Protein AF-A0A4U6CLS6-F1 (afdb_monomer)

Structure (mmCIF, N/CA/C/O backbone):
data_AF-A0A4U6CLS6-F1
#
_entry.id   AF-A0A4U6CLS6-F1
#
loop_
_atom_site.group_PDB
_atom_site.id
_atom_site.type_symbol
_atom_site.label_atom_id
_atom_site.label_alt_id
_atom_site.label_comp_id
_atom_site.label_asym_id
_atom_site.label_entity_id
_atom_site.label_seq_id
_atom_site.pdbx_PDB_ins_code
_atom_site.Cartn_x
_atom_site.Cartn_y
_atom_site.Cartn_z
_atom_site.occupancy
_atom_site.B_iso_or_equiv
_atom_site.auth_seq_id
_atom_site.auth_comp_id
_atom_site.auth_asym_id
_atom_site.auth_atom_id
_atom_site.pdbx_PDB_model_num
ATOM 1 N N . MET A 1 1 ? -23.748 -9.268 -3.511 1.00 45.25 1 MET A N 1
ATOM 2 C CA . MET A 1 1 ? -22.471 -8.652 -3.090 1.00 45.25 1 MET A CA 1
ATOM 3 C C . MET A 1 1 ? -21.826 -9.645 -2.143 1.00 45.25 1 MET A C 1
ATOM 5 O O . MET A 1 1 ? -22.485 -10.010 -1.181 1.00 45.25 1 MET A O 1
ATOM 9 N N . ASN A 1 2 ? -20.643 -10.174 -2.462 1.00 52.16 2 ASN A N 1
ATOM 10 C CA . ASN A 1 2 ? -19.951 -11.094 -1.554 1.00 52.16 2 ASN A CA 1
ATOM 11 C C . ASN A 1 2 ? -19.460 -10.299 -0.339 1.00 52.16 2 ASN A C 1
ATOM 13 O O . ASN A 1 2 ? -18.932 -9.200 -0.517 1.00 52.16 2 ASN A O 1
ATOM 17 N N . GLU A 1 3 ? -19.645 -10.827 0.870 1.00 66.62 3 GLU A N 1
ATOM 18 C CA . GLU A 1 3 ? -19.064 -10.233 2.075 1.00 66.62 3 GLU A CA 1
ATOM 19 C C . GLU A 1 3 ? -17.538 -10.296 1.972 1.00 66.62 3 GLU A C 1
ATOM 21 O O . GLU A 1 3 ? -16.941 -11.373 1.952 1.00 66.62 3 GLU A O 1
ATOM 26 N N . VAL A 1 4 ? -16.899 -9.132 1.861 1.00 72.81 4 VAL A N 1
ATOM 27 C CA . VAL A 1 4 ? -15.443 -9.029 1.944 1.00 72.81 4 VAL A CA 1
ATOM 28 C C . VAL A 1 4 ? -15.081 -9.031 3.425 1.00 72.81 4 VAL A C 1
ATOM 30 O O . VAL A 1 4 ? -15.408 -8.089 4.145 1.00 72.81 4 VAL A O 1
ATOM 33 N N . LYS A 1 5 ? -14.445 -10.109 3.888 1.00 84.00 5 LYS A N 1
ATOM 34 C CA . LYS A 1 5 ? -13.982 -10.244 5.271 1.00 84.00 5 LYS A CA 1
ATOM 35 C C . LYS A 1 5 ? -12.557 -9.707 5.388 1.00 84.00 5 LYS A C 1
ATOM 37 O O . LYS A 1 5 ? -11.643 -10.275 4.797 1.00 84.00 5 LYS A O 1
ATOM 42 N N . TYR A 1 6 ? -12.384 -8.639 6.158 1.00 93.12 6 TYR A N 1
ATOM 43 C CA . TYR A 1 6 ? -11.077 -8.051 6.456 1.00 93.12 6 TYR A CA 1
ATOM 44 C C . TYR A 1 6 ? -10.523 -8.560 7.796 1.00 93.12 6 TYR A C 1
ATOM 46 O O . TYR A 1 6 ? -11.297 -9.064 8.613 1.00 93.12 6 TYR A O 1
ATOM 54 N N . PRO A 1 7 ? -9.204 -8.442 8.033 1.00 94.19 7 PRO A N 1
ATOM 55 C CA . PRO A 1 7 ? -8.620 -8.634 9.359 1.00 94.19 7 PRO A CA 1
ATOM 56 C C . PRO A 1 7 ? -9.230 -7.673 10.391 1.00 94.19 7 PRO A C 1
ATOM 58 O O . PRO A 1 7 ? -9.636 -6.564 10.051 1.00 94.19 7 PRO A O 1
ATOM 61 N N . ASP A 1 8 ? -9.282 -8.087 11.658 1.00 93.94 8 ASP A N 1
ATOM 62 C CA . ASP A 1 8 ? -9.952 -7.302 12.706 1.00 93.94 8 ASP A CA 1
ATOM 63 C C . ASP A 1 8 ? -9.129 -6.080 13.155 1.00 93.94 8 ASP A C 1
ATOM 65 O O . ASP A 1 8 ? -9.693 -5.055 13.537 1.00 93.94 8 ASP A O 1
ATOM 69 N N . THR A 1 9 ? -7.795 -6.165 13.090 1.00 97.00 9 THR A N 1
ATOM 70 C CA . THR A 1 9 ? -6.880 -5.112 13.559 1.00 97.00 9 THR A CA 1
ATOM 71 C C . THR A 1 9 ? -5.867 -4.702 12.494 1.00 97.00 9 THR A C 1
ATOM 73 O O . THR A 1 9 ? -5.555 -5.461 11.569 1.00 97.00 9 THR A O 1
ATOM 76 N N . LEU A 1 10 ? -5.317 -3.494 12.649 1.00 97.00 10 LEU A N 1
ATOM 77 C CA . LEU A 1 10 ? -4.277 -2.954 11.774 1.00 97.00 10 LEU A CA 1
ATOM 78 C C . LEU A 1 10 ? -3.018 -3.832 11.759 1.00 97.00 10 LEU A C 1
ATOM 80 O O . LEU A 1 10 ? -2.423 -4.019 10.701 1.00 97.00 10 LEU A O 1
ATOM 84 N N . GLU A 1 11 ? -2.615 -4.395 12.896 1.00 97.12 11 GLU A N 1
ATOM 85 C CA . GLU A 1 11 ? -1.421 -5.239 13.007 1.00 97.12 11 GLU A CA 1
ATOM 86 C C . GLU A 1 11 ? -1.581 -6.538 12.215 1.00 97.12 11 GLU A C 1
ATOM 88 O O . GLU A 1 11 ? -0.669 -6.931 11.485 1.00 97.12 11 GLU A O 1
ATOM 93 N N . LEU A 1 12 ? -2.752 -7.179 12.309 1.00 97.25 12 LEU A N 1
ATOM 94 C CA . LEU A 1 12 ? -3.055 -8.391 11.546 1.00 97.25 12 LEU A CA 1
ATOM 95 C C . LEU A 1 12 ? -3.122 -8.101 10.044 1.00 97.25 12 LEU A C 1
ATOM 97 O O . LEU A 1 12 ? -2.580 -8.871 9.250 1.00 97.25 12 LEU A O 1
ATOM 101 N N . ALA A 1 13 ? -3.726 -6.976 9.654 1.00 97.31 13 ALA A N 1
ATOM 102 C CA . ALA A 1 13 ? -3.767 -6.550 8.260 1.00 97.31 13 ALA A CA 1
ATOM 103 C C . ALA A 1 13 ? -2.365 -6.258 7.706 1.00 97.31 13 ALA A C 1
ATOM 105 O O . ALA A 1 13 ? -2.016 -6.728 6.624 1.00 97.31 13 ALA A O 1
ATOM 106 N N . MET A 1 14 ? -1.528 -5.549 8.466 1.00 96.62 14 MET A N 1
ATOM 107 C CA . MET A 1 14 ? -0.139 -5.266 8.094 1.00 96.62 14 MET A CA 1
ATOM 108 C C . MET A 1 14 ? 0.698 -6.543 7.972 1.00 96.62 14 MET A C 1
ATOM 110 O O . MET A 1 14 ? 1.464 -6.676 7.017 1.00 96.62 14 MET A O 1
ATOM 114 N N . LEU A 1 15 ? 0.538 -7.498 8.893 1.00 97.25 15 LEU A N 1
ATOM 115 C CA . LEU A 1 15 ? 1.224 -8.791 8.830 1.00 97.25 15 LEU A CA 1
ATOM 116 C C . LEU A 1 15 ? 0.817 -9.586 7.581 1.00 97.25 15 LEU A C 1
ATOM 118 O O . LEU A 1 15 ? 1.678 -10.143 6.894 1.00 97.25 15 LEU A O 1
ATOM 122 N N . ALA A 1 16 ? -0.481 -9.617 7.264 1.00 96.56 16 ALA A N 1
ATOM 123 C CA . ALA A 1 16 ? -0.997 -10.308 6.086 1.00 96.56 16 ALA A CA 1
ATOM 124 C C . ALA A 1 16 ? -0.479 -9.675 4.784 1.00 96.56 16 ALA A C 1
ATOM 126 O O . ALA A 1 16 ? -0.002 -10.382 3.897 1.00 96.56 16 ALA A O 1
ATOM 127 N N . VAL A 1 17 ? -0.475 -8.340 4.708 1.00 96.44 17 VAL A N 1
ATOM 128 C CA . VAL A 1 17 ? 0.119 -7.589 3.593 1.00 96.44 17 VAL A CA 1
ATOM 129 C C . VAL A 1 17 ? 1.598 -7.923 3.426 1.00 96.44 17 VAL A C 1
ATOM 131 O O . VAL A 1 17 ? 2.016 -8.244 2.319 1.00 96.44 17 VAL A O 1
ATOM 134 N N . GLN A 1 18 ? 2.391 -7.885 4.500 1.00 94.75 18 GLN A N 1
ATOM 135 C CA . GLN A 1 18 ? 3.828 -8.177 4.424 1.00 94.75 18 GLN A CA 1
ATOM 136 C C . GLN A 1 18 ? 4.122 -9.620 4.002 1.00 94.75 18 GLN A C 1
ATOM 138 O O . GLN A 1 18 ? 5.116 -9.860 3.325 1.00 94.75 18 GLN A O 1
ATOM 143 N N . SER A 1 19 ? 3.252 -10.564 4.364 1.00 96.00 19 SER A N 1
ATOM 144 C CA . SER A 1 19 ? 3.391 -11.972 3.975 1.00 96.00 19 SER A CA 1
ATOM 145 C C . SER A 1 19 ? 3.113 -12.207 2.485 1.00 96.00 19 SER A C 1
ATOM 147 O O . SER A 1 19 ? 3.635 -13.157 1.907 1.00 96.00 19 SER A O 1
ATOM 149 N N . GLU A 1 20 ? 2.291 -11.357 1.862 1.00 95.56 20 GLU A N 1
ATOM 150 C CA . GLU A 1 20 ? 1.952 -11.427 0.434 1.00 95.56 20 GLU A CA 1
ATOM 151 C C . GLU A 1 20 ? 2.805 -10.500 -0.440 1.00 95.56 20 GLU A C 1
ATOM 153 O O . GLU A 1 20 ? 2.871 -10.689 -1.656 1.00 95.56 20 GLU A O 1
ATOM 158 N N . LEU A 1 21 ? 3.444 -9.486 0.151 1.00 93.00 21 LEU A N 1
ATOM 159 C CA . LEU A 1 21 ? 4.231 -8.514 -0.591 1.00 93.00 21 LEU A CA 1
ATOM 160 C C . LEU A 1 21 ? 5.454 -9.179 -1.222 1.00 93.00 21 LEU A C 1
ATOM 162 O O . LEU A 1 21 ? 6.299 -9.766 -0.548 1.00 93.00 21 LEU A O 1
ATOM 166 N N . THR A 1 22 ? 5.591 -9.010 -2.530 1.00 90.12 22 THR A N 1
ATOM 167 C CA . THR A 1 22 ? 6.774 -9.440 -3.271 1.00 90.12 22 THR A CA 1
ATOM 168 C C . THR A 1 22 ? 7.557 -8.239 -3.767 1.00 90.12 22 THR A C 1
ATOM 170 O 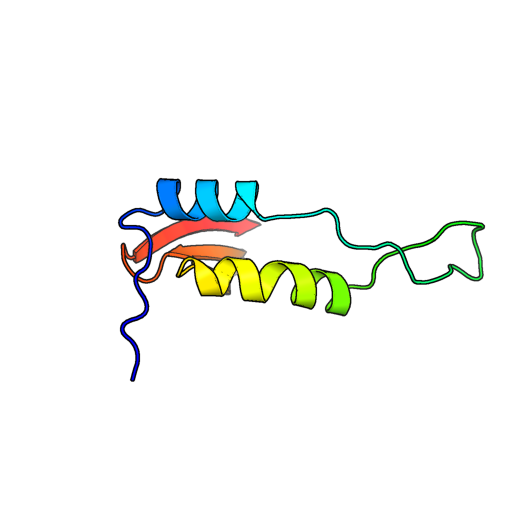O . THR A 1 22 ? 6.995 -7.174 -4.027 1.00 90.12 22 THR A O 1
ATOM 173 N N . ASN A 1 23 ? 8.861 -8.424 -3.969 1.00 87.94 23 ASN A N 1
ATOM 174 C CA . ASN A 1 23 ? 9.678 -7.403 -4.612 1.00 87.94 23 ASN A CA 1
ATOM 175 C C . ASN A 1 23 ? 9.109 -7.064 -6.003 1.00 87.94 23 ASN A C 1
ATOM 177 O O . ASN A 1 23 ? 8.810 -7.985 -6.768 1.00 87.94 23 ASN A O 1
ATOM 181 N N . PRO A 1 24 ? 8.982 -5.772 -6.355 1.00 87.44 24 PRO A N 1
ATOM 182 C CA . PRO A 1 24 ? 8.532 -5.379 -7.681 1.00 87.44 24 PRO A CA 1
ATOM 183 C C . PRO A 1 24 ? 9.530 -5.855 -8.741 1.00 87.44 24 PRO A C 1
ATOM 185 O O . PRO A 1 24 ? 10.752 -5.803 -8.549 1.00 87.44 24 PRO A O 1
ATOM 188 N N . ILE A 1 25 ? 9.004 -6.327 -9.869 1.00 88.44 25 ILE A N 1
ATOM 189 C CA . ILE A 1 25 ? 9.816 -6.841 -10.969 1.00 88.44 25 ILE A CA 1
ATOM 190 C C . ILE A 1 25 ? 10.540 -5.663 -11.632 1.00 88.44 25 ILE A C 1
ATOM 192 O O . ILE A 1 25 ? 9.945 -4.631 -11.940 1.00 88.44 25 ILE A O 1
ATOM 196 N N . LYS A 1 26 ? 11.854 -5.815 -11.826 1.00 88.56 26 LYS A N 1
ATOM 197 C CA . LYS A 1 26 ? 12.692 -4.859 -12.560 1.00 88.56 26 LYS A CA 1
ATOM 198 C C . LYS A 1 26 ? 12.737 -5.278 -14.024 1.00 88.56 26 LYS A C 1
ATOM 200 O O . LYS A 1 26 ? 13.658 -5.981 -14.440 1.00 88.56 26 LYS A O 1
ATOM 205 N N . ASP A 1 27 ? 11.711 -4.914 -14.772 1.00 88.00 27 ASP A N 1
ATOM 206 C CA . ASP A 1 27 ? 11.522 -5.312 -16.168 1.00 88.00 27 ASP A CA 1
ATOM 207 C C . ASP A 1 27 ? 11.929 -4.228 -17.173 1.00 88.00 27 ASP A C 1
ATOM 209 O O . ASP A 1 27 ? 12.124 -4.539 -18.346 1.00 88.00 27 ASP A O 1
ATOM 213 N N . THR A 1 28 ? 12.125 -2.990 -16.718 1.00 90.44 28 THR A N 1
ATOM 214 C CA . THR A 1 28 ? 12.408 -1.850 -17.588 1.00 90.44 28 THR A CA 1
ATOM 215 C C . THR A 1 28 ? 13.912 -1.634 -17.728 1.00 90.44 28 THR A C 1
ATOM 217 O O . THR A 1 28 ? 14.625 -1.499 -16.730 1.00 90.44 28 THR A O 1
ATOM 220 N N . ASP A 1 29 ? 14.405 -1.596 -18.966 1.00 92.62 29 ASP A N 1
ATOM 221 C CA . ASP A 1 29 ? 15.822 -1.379 -19.261 1.00 92.62 29 ASP A CA 1
ATOM 222 C C . ASP A 1 29 ? 16.208 0.096 -19.119 1.00 92.62 29 ASP A C 1
ATOM 224 O O . ASP A 1 29 ? 15.519 0.997 -19.601 1.00 92.62 29 ASP A O 1
ATOM 228 N N . ASN A 1 30 ? 17.345 0.353 -18.475 1.00 90.25 30 ASN A N 1
ATOM 229 C CA . ASN A 1 30 ? 17.924 1.687 -18.413 1.00 90.25 30 ASN A CA 1
ATOM 230 C C . ASN A 1 30 ? 18.843 1.916 -19.634 1.00 90.25 30 ASN A C 1
ATOM 232 O O . ASN A 1 30 ? 19.827 1.198 -19.796 1.00 90.25 30 ASN A O 1
ATOM 236 N N . PRO A 1 31 ? 18.588 2.915 -20.499 1.00 89.38 31 PRO A N 1
ATOM 237 C CA . PRO A 1 31 ? 19.409 3.139 -21.693 1.00 89.38 31 PRO A CA 1
ATOM 238 C C . PRO A 1 31 ? 20.801 3.723 -21.389 1.00 89.38 31 PRO A C 1
ATOM 240 O O . PRO A 1 31 ? 21.682 3.679 -22.245 1.00 89.38 31 PRO A O 1
ATOM 243 N N . PHE A 1 32 ? 21.019 4.260 -20.185 1.00 92.38 32 PHE A N 1
ATOM 244 C CA . PHE A 1 32 ? 22.275 4.904 -19.781 1.00 92.38 32 PHE A CA 1
ATOM 245 C C . PHE A 1 32 ? 23.146 4.017 -18.882 1.00 92.38 32 PHE A C 1
ATOM 247 O O . PHE A 1 32 ? 24.361 4.197 -18.818 1.00 92.38 32 PHE A O 1
ATOM 254 N N . PHE A 1 33 ? 22.542 3.044 -18.200 1.00 83.75 33 PHE A N 1
ATOM 255 C CA . PHE A 1 33 ? 23.216 2.137 -17.274 1.00 83.75 33 PHE A CA 1
ATOM 256 C C . PHE A 1 33 ? 22.816 0.696 -17.581 1.00 83.75 33 PHE A C 1
ATOM 258 O O . PHE A 1 33 ? 21.659 0.428 -17.859 1.00 83.75 33 PHE A O 1
ATOM 265 N N . LYS A 1 34 ? 23.743 -0.264 -17.484 1.00 83.94 34 LYS A N 1
ATOM 266 C CA . LYS A 1 34 ? 23.471 -1.696 -17.743 1.00 83.94 34 LYS A CA 1
ATOM 267 C C . LYS A 1 34 ? 22.678 -2.361 -16.604 1.00 83.94 34 LYS A C 1
ATOM 269 O O . LYS A 1 34 ? 23.116 -3.356 -16.032 1.00 83.94 34 LYS A O 1
ATOM 274 N N . SER A 1 35 ? 21.547 -1.781 -16.223 1.00 90.88 35 SER A N 1
ATOM 275 C CA . SER A 1 35 ? 20.693 -2.235 -15.132 1.00 90.88 35 SER A CA 1
ATOM 276 C C . SER A 1 35 ? 19.219 -2.131 -15.507 1.00 90.88 35 SER A C 1
ATOM 278 O O . SER A 1 35 ? 18.825 -1.345 -16.367 1.00 90.88 35 SER A O 1
ATOM 280 N N . LYS A 1 36 ? 18.400 -2.939 -14.830 1.00 91.31 36 LYS A N 1
ATOM 281 C CA . LYS A 1 36 ? 16.944 -2.868 -14.927 1.00 91.31 36 LYS A CA 1
ATOM 282 C C . LYS A 1 36 ? 16.354 -2.133 -13.732 1.00 91.31 36 LYS A C 1
ATOM 284 O O . LYS A 1 36 ? 16.881 -2.233 -12.619 1.00 91.31 36 LYS A O 1
ATOM 289 N N . TYR A 1 37 ? 15.246 -1.436 -13.947 1.00 90.69 37 TYR A N 1
ATOM 290 C CA . TYR A 1 37 ? 14.476 -0.756 -12.910 1.00 90.69 37 TYR A CA 1
ATOM 291 C C . TYR A 1 37 ? 12.995 -1.124 -12.998 1.00 90.69 37 TYR A C 1
ATOM 293 O O . TYR A 1 37 ? 12.544 -1.743 -13.958 1.00 90.69 37 TYR A O 1
ATOM 301 N N . THR A 1 38 ? 12.258 -0.788 -11.945 1.00 92.44 38 THR A N 1
ATOM 302 C CA . THR A 1 38 ? 10.799 -0.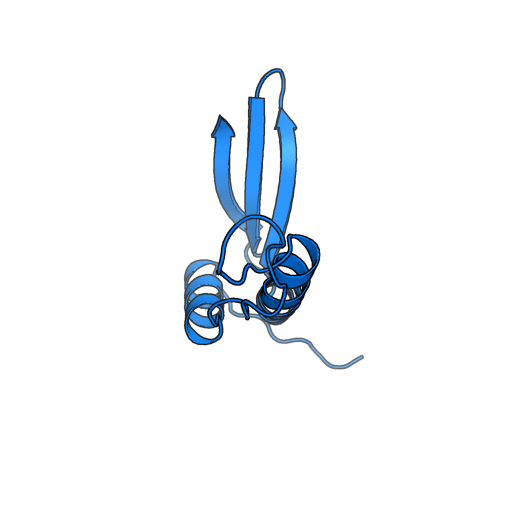880 -11.919 1.00 92.44 38 THR A CA 1
ATOM 303 C C . THR A 1 38 ? 10.236 0.534 -11.965 1.00 92.44 38 THR A C 1
ATOM 305 O O . THR A 1 38 ? 10.841 1.463 -11.416 1.00 92.44 38 THR A O 1
ATOM 308 N N . THR A 1 39 ? 9.111 0.726 -12.641 1.00 92.12 39 THR A N 1
ATOM 309 C CA . THR A 1 39 ? 8.496 2.049 -12.763 1.00 92.12 39 THR A CA 1
ATOM 310 C C . THR A 1 39 ? 7.586 2.341 -11.565 1.00 92.12 39 THR A C 1
ATOM 312 O O . THR A 1 39 ? 7.121 1.432 -10.878 1.00 92.12 39 THR A O 1
ATOM 315 N N . LEU A 1 40 ? 7.303 3.621 -11.299 1.00 91.31 40 LEU A N 1
ATOM 316 C CA . LEU A 1 40 ? 6.351 4.001 -10.245 1.00 91.31 40 LEU A CA 1
ATOM 317 C C . LEU A 1 40 ? 4.944 3.399 -10.457 1.00 91.31 40 LEU A C 1
ATOM 319 O O . LEU A 1 40 ? 4.370 2.920 -9.477 1.00 91.31 40 LEU A O 1
ATOM 323 N N . PRO A 1 41 ? 4.382 3.371 -11.686 1.00 91.00 41 PRO A N 1
ATOM 324 C CA . PRO A 1 41 ? 3.134 2.658 -11.951 1.00 91.00 41 PRO A CA 1
ATOM 325 C C . PRO A 1 41 ? 3.190 1.176 -11.574 1.00 91.00 41 PRO A C 1
ATOM 327 O O . PRO A 1 41 ? 2.272 0.699 -10.914 1.00 91.00 41 PRO A O 1
ATOM 330 N N . GLU A 1 42 ? 4.277 0.474 -11.907 1.00 91.00 42 GLU A N 1
ATOM 331 C CA . GLU A 1 42 ? 4.423 -0.950 -11.578 1.00 91.00 42 GLU A CA 1
ATOM 332 C C . GLU A 1 42 ? 4.494 -1.198 -10.069 1.00 91.00 42 GLU A C 1
ATOM 334 O O . GLU A 1 42 ? 3.840 -2.107 -9.556 1.00 91.00 42 GLU A O 1
ATOM 339 N N . ILE A 1 43 ? 5.191 -0.337 -9.321 1.00 91.88 43 ILE A N 1
ATOM 340 C CA . ILE A 1 43 ? 5.175 -0.381 -7.850 1.00 91.88 43 ILE A CA 1
ATOM 341 C C . ILE A 1 43 ? 3.746 -0.201 -7.321 1.00 91.88 43 ILE A C 1
ATOM 343 O O . ILE A 1 43 ? 3.308 -0.911 -6.416 1.00 91.88 43 ILE A O 1
ATOM 347 N N . ARG A 1 44 ? 2.985 0.745 -7.879 1.00 91.44 44 ARG A N 1
ATOM 348 C CA . ARG A 1 44 ? 1.604 0.977 -7.445 1.00 91.44 44 ARG A CA 1
ATOM 349 C C . ARG A 1 44 ? 0.706 -0.220 -7.760 1.00 91.44 44 ARG A C 1
ATOM 351 O O . ARG A 1 44 ? -0.121 -0.580 -6.919 1.00 91.44 44 ARG A O 1
ATOM 358 N N . ASN A 1 45 ? 0.875 -0.825 -8.933 1.00 90.75 45 ASN A N 1
ATOM 359 C CA . ASN A 1 45 ? 0.105 -1.981 -9.385 1.00 90.75 45 ASN A CA 1
ATOM 360 C C . ASN A 1 45 ? 0.395 -3.234 -8.552 1.00 90.75 45 ASN A C 1
ATOM 362 O O . ASN A 1 45 ? -0.519 -4.022 -8.327 1.00 90.75 45 ASN A O 1
ATOM 366 N N . SER A 1 46 ? 1.623 -3.403 -8.055 1.00 91.81 46 SER A N 1
ATOM 367 C CA . SER A 1 46 ? 1.967 -4.538 -7.193 1.00 91.81 46 SER A CA 1
ATOM 368 C C . SER A 1 46 ? 1.456 -4.371 -5.759 1.00 91.81 46 SER A C 1
ATOM 370 O O . SER A 1 46 ? 1.003 -5.339 -5.155 1.00 91.81 46 SER A O 1
ATOM 372 N N . VAL A 1 47 ? 1.467 -3.149 -5.214 1.00 94.38 47 VAL A N 1
ATOM 373 C CA . VAL A 1 47 ? 1.146 -2.911 -3.795 1.00 94.38 47 VAL A CA 1
ATOM 374 C C . VAL A 1 47 ? -0.343 -2.631 -3.553 1.00 94.38 47 VAL A C 1
ATOM 376 O O . VAL A 1 47 ? -0.921 -3.148 -2.595 1.00 94.38 47 VAL A O 1
ATOM 379 N N . THR A 1 48 ? -0.998 -1.834 -4.407 1.00 94.06 48 THR A N 1
ATOM 380 C CA . THR A 1 48 ? -2.383 -1.365 -4.167 1.00 94.06 48 THR A CA 1
ATOM 381 C C . THR A 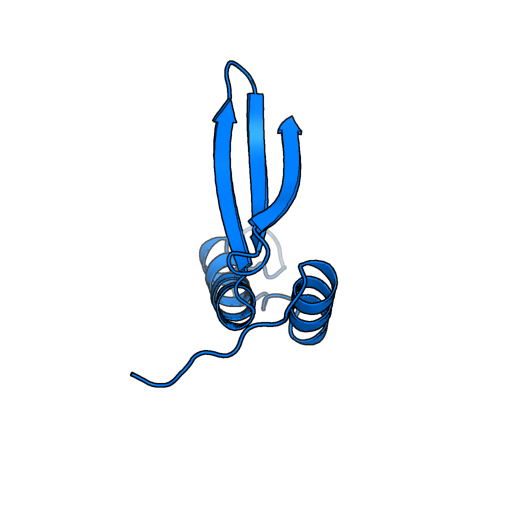1 48 ? -3.402 -2.507 -4.023 1.00 94.06 48 THR A C 1
ATOM 383 O O . THR A 1 48 ? -4.216 -2.442 -3.099 1.00 94.06 48 THR A O 1
ATOM 386 N N . PRO A 1 49 ? -3.383 -3.566 -4.860 1.00 94.75 49 PRO A N 1
ATOM 387 C CA . PRO A 1 49 ? -4.335 -4.670 -4.733 1.00 94.75 49 PRO A CA 1
ATOM 388 C C . PRO A 1 49 ? -4.165 -5.455 -3.428 1.00 94.75 49 PRO A C 1
ATOM 390 O O . PRO A 1 49 ? -5.158 -5.862 -2.830 1.00 94.75 49 PRO A O 1
ATOM 393 N N . ILE A 1 50 ? -2.921 -5.634 -2.969 1.00 96.19 50 ILE A N 1
ATOM 394 C CA . ILE A 1 50 ? -2.603 -6.362 -1.732 1.00 96.19 50 ILE A CA 1
ATOM 395 C C . ILE A 1 50 ? -3.107 -5.578 -0.518 1.00 96.19 50 ILE A C 1
ATOM 397 O O . ILE A 1 50 ? -3.747 -6.151 0.361 1.00 96.19 50 ILE A O 1
ATOM 401 N N . LEU A 1 51 ? -2.887 -4.259 -0.490 1.00 96.19 51 LEU A N 1
ATOM 402 C CA . LEU A 1 51 ? -3.432 -3.399 0.564 1.00 96.19 51 LEU A CA 1
ATOM 403 C C . LEU A 1 51 ? -4.966 -3.463 0.596 1.00 96.19 51 LEU A C 1
ATOM 405 O O . LEU A 1 51 ? -5.549 -3.741 1.643 1.00 96.19 51 LEU A O 1
ATOM 409 N N . ALA A 1 52 ? -5.615 -3.285 -0.558 1.00 95.81 52 ALA A N 1
ATOM 410 C CA . ALA A 1 52 ? -7.074 -3.277 -0.655 1.00 95.81 52 ALA A CA 1
ATOM 411 C C . ALA A 1 52 ? -7.700 -4.616 -0.233 1.00 95.81 52 ALA A C 1
ATOM 413 O O . ALA A 1 52 ? -8.724 -4.627 0.451 1.00 95.81 52 ALA A O 1
ATOM 414 N N . LYS A 1 53 ? -7.063 -5.742 -0.582 1.00 95.62 53 LYS A N 1
ATOM 415 C CA . LYS A 1 53 ? -7.479 -7.092 -0.169 1.00 95.62 53 LYS A CA 1
ATOM 416 C C . LYS A 1 53 ? -7.590 -7.226 1.353 1.00 95.62 53 LYS A C 1
ATOM 418 O O . LYS A 1 53 ? -8.492 -7.906 1.833 1.00 95.62 53 LYS A O 1
ATOM 423 N N . HIS A 1 54 ? -6.713 -6.553 2.095 1.00 96.69 54 HIS A N 1
ATOM 424 C CA . HIS A 1 54 ? -6.655 -6.587 3.560 1.00 96.69 54 HIS A CA 1
ATOM 425 C C . HIS A 1 54 ? -7.274 -5.350 4.226 1.00 96.69 54 HIS A C 1
ATOM 427 O O . HIS A 1 54 ? -7.033 -5.100 5.402 1.00 96.69 54 HIS A O 1
ATOM 433 N N . GLY A 1 55 ? -8.078 -4.567 3.497 1.00 96.12 55 GLY A N 1
ATOM 434 C CA . GLY A 1 55 ? -8.808 -3.424 4.060 1.00 96.12 55 GLY A CA 1
ATOM 435 C C . GLY A 1 55 ? -7.933 -2.202 4.358 1.00 96.12 55 GLY A C 1
ATOM 436 O O . GLY A 1 55 ? -8.337 -1.326 5.127 1.00 96.12 55 GLY A O 1
ATOM 437 N N . LEU A 1 56 ? -6.741 -2.140 3.762 1.00 97.44 56 LEU A N 1
ATOM 438 C CA . LEU A 1 56 ? -5.775 -1.058 3.922 1.00 97.44 56 LEU A CA 1
ATOM 439 C C . LEU A 1 56 ? -5.766 -0.142 2.695 1.00 97.44 56 LEU A C 1
ATOM 441 O O . LEU A 1 56 ? -5.897 -0.588 1.554 1.00 97.44 56 LEU A O 1
ATOM 445 N N . TYR A 1 57 ? -5.548 1.149 2.922 1.00 96.00 57 TYR A N 1
ATOM 446 C CA . TYR A 1 57 ? -5.292 2.116 1.856 1.00 96.00 57 TYR A CA 1
ATOM 447 C C . TYR A 1 57 ? -4.266 3.163 2.288 1.00 96.00 57 TYR A C 1
ATOM 449 O O . TYR A 1 57 ? -4.085 3.427 3.478 1.00 96.00 57 TYR A O 1
ATOM 457 N N . VAL A 1 58 ? -3.588 3.757 1.303 1.00 95.75 58 VAL A N 1
ATOM 458 C CA . VAL A 1 58 ? -2.650 4.865 1.520 1.00 95.75 58 VAL A CA 1
ATOM 459 C C . VAL A 1 58 ? -3.346 6.178 1.202 1.00 95.75 58 VAL A C 1
ATOM 461 O O . VAL A 1 58 ? -3.996 6.310 0.164 1.00 95.75 58 VAL A O 1
ATOM 464 N N . MET A 1 59 ? -3.187 7.155 2.084 1.00 94.88 59 MET A N 1
ATOM 465 C CA . MET A 1 59 ? -3.698 8.505 1.912 1.00 94.88 59 MET A CA 1
ATOM 466 C C . MET A 1 59 ? -2.578 9.499 2.181 1.00 94.88 59 MET A C 1
ATOM 468 O O . MET A 1 59 ? -1.867 9.378 3.172 1.00 94.88 59 MET A O 1
ATOM 472 N N . GLN A 1 60 ? -2.435 10.487 1.307 1.00 95.00 60 GLN A N 1
ATOM 473 C CA . GLN A 1 60 ? -1.456 11.552 1.461 1.00 95.00 60 GLN A CA 1
ATOM 474 C C . GLN A 1 60 ? -2.196 12.886 1.450 1.00 95.00 60 GLN A C 1
ATOM 476 O O . GLN A 1 60 ? -2.900 13.195 0.487 1.00 95.00 60 GLN A O 1
ATOM 481 N N . ILE A 1 61 ? -2.083 13.637 2.541 1.00 95.00 61 ILE A N 1
ATOM 482 C CA . ILE A 1 61 ? -2.783 14.905 2.755 1.00 95.00 61 ILE A CA 1
ATOM 483 C C . ILE A 1 61 ? -1.791 15.996 3.141 1.00 95.00 61 ILE A C 1
ATOM 485 O O . ILE A 1 61 ? -0.767 15.740 3.769 1.00 95.00 61 ILE A O 1
ATOM 489 N N . ILE A 1 62 ? -2.117 17.229 2.769 1.00 95.31 62 ILE A N 1
ATOM 490 C CA . ILE A 1 62 ? -1.396 18.410 3.238 1.00 95.31 62 ILE A CA 1
ATOM 491 C C . ILE A 1 62 ? -2.091 18.881 4.515 1.00 95.31 62 ILE A C 1
ATOM 493 O O . ILE A 1 62 ? -3.286 19.181 4.488 1.00 95.31 62 ILE A O 1
ATOM 497 N N . ASN A 1 63 ? -1.350 18.941 5.620 1.00 91.19 63 ASN A N 1
ATOM 498 C CA . ASN A 1 63 ? -1.823 19.464 6.896 1.00 91.19 63 ASN A CA 1
ATOM 499 C C . ASN A 1 63 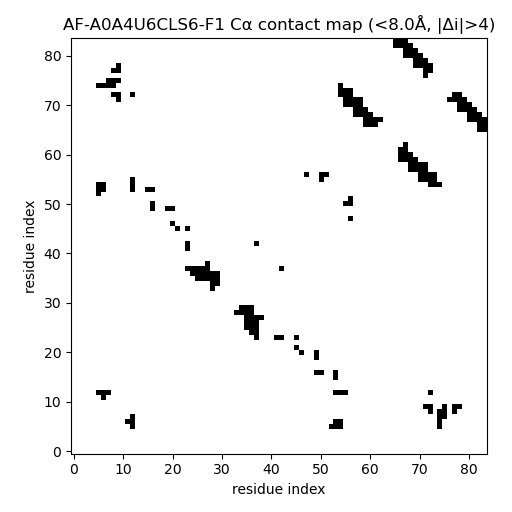? -0.997 20.700 7.275 1.00 91.19 63 ASN A C 1
ATOM 501 O O . ASN A 1 63 ? 0.136 20.598 7.749 1.00 91.19 63 ASN A O 1
ATOM 505 N N . GLY A 1 64 ? -1.545 21.888 7.007 1.00 91.56 64 GLY A N 1
ATOM 506 C CA . GLY A 1 64 ? -0.805 23.142 7.140 1.00 91.56 64 GLY A CA 1
ATOM 507 C C . GLY A 1 64 ? 0.379 23.193 6.171 1.00 91.56 64 GLY A C 1
ATOM 508 O O . GLY A 1 64 ? 0.184 23.194 4.958 1.00 91.56 64 GLY A O 1
ATOM 509 N N . SER A 1 65 ? 1.599 23.242 6.709 1.00 93.19 65 SER A N 1
ATOM 510 C CA . SER A 1 65 ? 2.855 23.203 5.944 1.00 93.19 65 SER A CA 1
ATOM 511 C C . SER A 1 65 ? 3.423 21.797 5.742 1.00 93.19 65 SER A C 1
ATOM 513 O O . SER A 1 65 ? 4.432 21.658 5.056 1.00 93.19 65 SER A O 1
ATOM 515 N N . ASN A 1 66 ? 2.812 20.778 6.349 1.00 92.88 66 ASN A N 1
ATOM 516 C CA . ASN A 1 66 ? 3.381 19.439 6.415 1.00 92.88 66 ASN A CA 1
ATOM 517 C C . ASN A 1 66 ? 2.687 18.503 5.432 1.00 92.88 66 ASN A C 1
ATOM 519 O O . ASN A 1 66 ? 1.483 18.621 5.165 1.00 92.88 66 ASN A O 1
ATOM 523 N N . LEU A 1 67 ? 3.450 17.539 4.927 1.00 95.06 67 LEU A N 1
ATOM 524 C CA . LEU A 1 67 ? 2.919 16.459 4.111 1.00 95.06 67 LEU A CA 1
ATOM 525 C C . LEU A 1 67 ? 2.773 15.209 4.974 1.00 95.06 67 LEU A C 1
ATOM 527 O O . LEU A 1 67 ? 3.765 14.578 5.338 1.00 95.06 67 LEU A O 1
ATOM 531 N N . GLU A 1 68 ? 1.532 14.836 5.273 1.00 95.75 68 GLU A N 1
ATOM 532 C CA . GLU A 1 68 ? 1.224 13.624 6.023 1.00 95.75 68 GLU A CA 1
ATOM 533 C C . GLU A 1 68 ? 0.866 12.493 5.061 1.00 95.75 68 GLU A C 1
ATOM 535 O O . GLU A 1 68 ? -0.071 12.595 4.269 1.00 95.75 68 GLU A O 1
ATOM 540 N N . THR A 1 69 ? 1.594 11.385 5.157 1.00 96.44 69 THR A N 1
ATOM 541 C CA . THR A 1 69 ? 1.280 10.131 4.472 1.00 96.44 69 THR A CA 1
ATOM 542 C C . THR A 1 69 ? 0.854 9.105 5.507 1.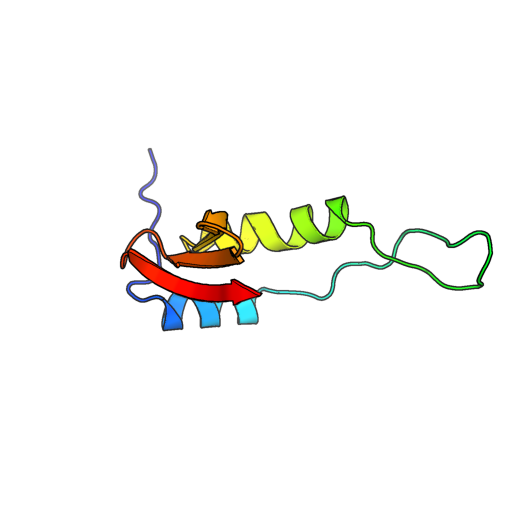00 96.44 69 THR A C 1
ATOM 544 O O . THR A 1 69 ? 1.602 8.801 6.435 1.00 96.44 69 THR A O 1
ATOM 547 N N . ALA A 1 70 ? -0.346 8.559 5.355 1.00 96.25 70 ALA A N 1
ATOM 548 C CA . ALA A 1 70 ? -0.916 7.584 6.264 1.00 96.25 70 ALA A CA 1
ATOM 549 C C . ALA A 1 70 ? -1.261 6.280 5.545 1.00 96.25 70 ALA A C 1
ATOM 551 O O . ALA A 1 70 ? -1.823 6.298 4.449 1.00 96.25 70 ALA A O 1
ATOM 552 N N . ILE A 1 71 ? -0.991 5.154 6.203 1.00 96.81 71 ILE A N 1
ATOM 553 C CA . ILE A 1 71 ? -1.624 3.871 5.891 1.00 96.81 71 ILE A CA 1
ATOM 554 C C . ILE A 1 71 ? -2.764 3.687 6.886 1.00 96.81 71 ILE A C 1
ATOM 556 O O . ILE A 1 71 ? -2.542 3.763 8.096 1.00 96.81 71 ILE A O 1
ATOM 560 N N . ILE A 1 72 ? -3.976 3.475 6.381 1.00 97.50 72 ILE A N 1
ATOM 561 C CA . ILE A 1 72 ? -5.204 3.441 7.178 1.00 97.50 72 ILE A CA 1
ATOM 562 C C . ILE A 1 72 ? -5.879 2.088 6.994 1.00 97.50 72 ILE A C 1
ATOM 564 O O . ILE A 1 72 ? -6.079 1.646 5.861 1.00 97.50 72 ILE A O 1
ATOM 568 N N . HIS A 1 73 ? -6.253 1.452 8.103 1.00 97.69 73 HIS A N 1
ATOM 569 C CA . HIS A 1 73 ? -7.071 0.244 8.113 1.00 97.69 73 HIS A CA 1
ATOM 570 C C . HIS A 1 73 ? -8.543 0.637 8.263 1.00 97.69 73 HIS A C 1
ATOM 572 O O . HIS A 1 73 ? -8.968 1.104 9.320 1.00 97.69 73 HIS A O 1
ATOM 578 N N . ALA A 1 74 ? -9.333 0.492 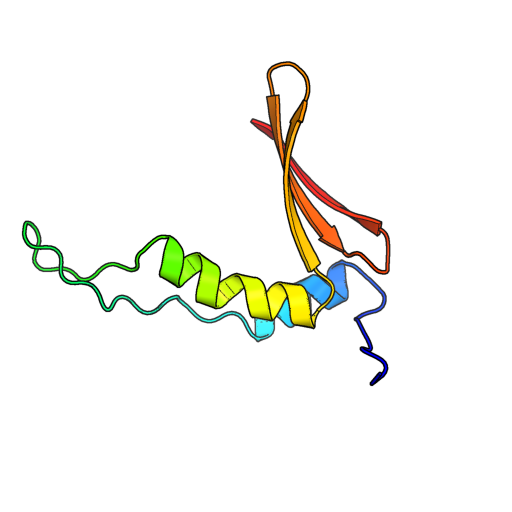7.197 1.00 95.88 74 ALA A N 1
ATOM 579 C CA . ALA A 1 74 ? -10.721 0.960 7.173 1.00 95.88 74 ALA A CA 1
ATOM 580 C C . ALA A 1 74 ? -11.635 0.297 8.232 1.00 95.88 74 ALA A C 1
ATOM 582 O O . ALA A 1 74 ? -12.442 1.019 8.823 1.00 95.88 74 ALA A O 1
ATOM 583 N N . PRO A 1 75 ? -11.520 -1.020 8.518 1.00 95.00 75 PRO A N 1
ATOM 584 C CA . PRO A 1 75 ? -12.341 -1.682 9.534 1.00 95.00 75 PRO A CA 1
ATOM 585 C C . PRO A 1 75 ? -12.104 -1.162 10.957 1.00 95.00 75 PRO A C 1
ATOM 587 O O . PRO A 1 75 ? -13.063 -0.794 11.634 1.00 95.00 75 PRO A O 1
ATOM 590 N N . SER A 1 76 ? -10.843 -1.097 11.405 1.00 95.44 76 SER A N 1
ATOM 591 C CA . SER A 1 76 ? -10.523 -0.677 12.781 1.00 95.44 76 SER A CA 1
ATOM 592 C C . SER A 1 76 ? -10.399 0.840 12.945 1.00 95.44 76 SER A C 1
ATOM 594 O O . SER A 1 76 ? -10.537 1.348 14.053 1.00 95.44 76 SER A O 1
ATOM 596 N N . LYS A 1 77 ? -10.213 1.576 11.837 1.00 94.44 77 LYS A N 1
ATOM 597 C CA . LYS A 1 77 ? -9.938 3.026 11.766 1.00 94.44 77 LYS A CA 1
ATOM 598 C C . LYS A 1 77 ? -8.567 3.440 12.305 1.00 94.44 77 LYS A C 1
ATOM 600 O O . LYS A 1 77 ? -8.271 4.637 12.355 1.00 94.44 77 LYS A O 1
ATOM 605 N N . ASP A 1 78 ? -7.725 2.476 12.657 1.00 96.75 78 ASP A N 1
ATOM 606 C CA . AS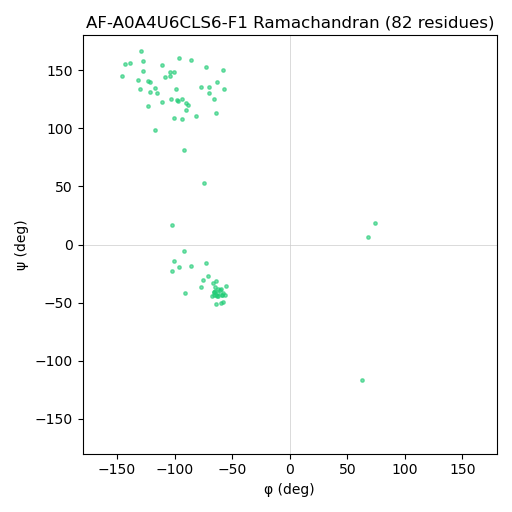P A 1 78 ? -6.352 2.740 13.063 1.00 96.75 78 ASP A CA 1
ATOM 607 C C . ASP A 1 78 ? -5.498 3.143 11.858 1.00 96.75 78 ASP A C 1
ATOM 609 O O . ASP A 1 78 ? -5.763 2.772 10.706 1.00 96.75 78 ASP A O 1
ATOM 613 N N . LYS A 1 79 ? -4.449 3.919 12.130 1.00 95.94 79 LYS A N 1
ATOM 614 C CA . LYS A 1 79 ? -3.562 4.456 11.100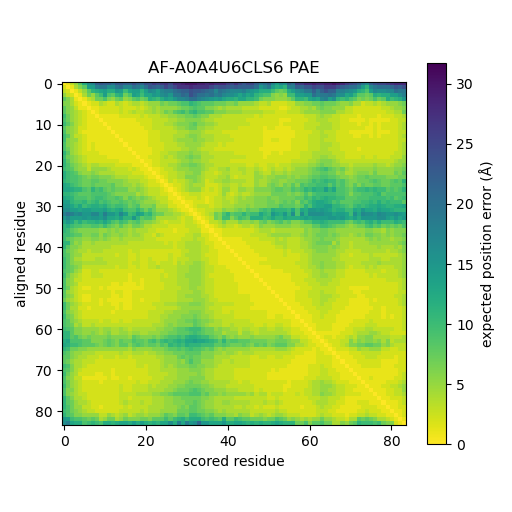 1.00 95.94 79 LYS A CA 1
ATOM 615 C C . LYS A 1 79 ? -2.119 4.549 11.574 1.00 95.94 79 LYS A C 1
ATOM 617 O O . LYS A 1 79 ? -1.857 4.911 12.718 1.00 95.94 79 LYS A O 1
ATOM 622 N N . VAL A 1 80 ? -1.193 4.311 10.652 1.00 96.06 80 VAL A N 1
ATOM 623 C CA . VAL A 1 80 ? 0.224 4.668 10.801 1.00 96.06 80 VAL A CA 1
ATOM 624 C C . VAL A 1 80 ? 0.468 5.910 9.962 1.00 96.06 80 VAL A C 1
ATOM 626 O O . VAL A 1 80 ? 0.163 5.899 8.772 1.00 96.06 80 VAL A O 1
ATOM 629 N N . VAL A 1 81 ? 0.994 6.973 10.569 1.00 95.00 81 VAL A N 1
ATOM 630 C CA . VAL A 1 81 ? 1.219 8.264 9.904 1.00 95.00 81 VAL A CA 1
ATOM 631 C C . VAL A 1 81 ? 2.708 8.583 9.889 1.00 95.00 81 VAL A C 1
ATOM 633 O O . VAL A 1 81 ? 3.391 8.451 10.901 1.00 95.00 81 VAL A O 1
ATOM 636 N N . SER A 1 82 ? 3.194 9.030 8.738 1.00 93.94 82 SER A N 1
ATOM 637 C CA . SER A 1 82 ? 4.501 9.648 8.553 1.00 93.94 82 SER A CA 1
ATOM 638 C C . SER A 1 82 ? 4.288 11.095 8.120 1.00 93.94 82 SER A C 1
ATOM 640 O O . SER A 1 82 ? 3.503 11.357 7.211 1.00 93.94 82 SER A O 1
ATOM 642 N N . SER A 1 83 ? 4.966 12.027 8.783 1.00 90.88 83 SER A N 1
ATOM 643 C CA . SER A 1 83 ? 4.963 13.447 8.437 1.00 90.88 83 SER A CA 1
ATOM 644 C C . SER A 1 83 ? 6.395 13.891 8.191 1.00 90.88 83 SER A C 1
ATOM 646 O O . SER A 1 83 ? 7.298 13.475 8.922 1.00 90.88 83 SER A O 1
ATOM 648 N N . ILE A 1 84 ? 6.576 14.746 7.190 1.00 77.31 84 ILE A N 1
ATOM 649 C CA . ILE A 1 84 ? 7.815 15.487 6.921 1.00 77.31 84 ILE A CA 1
ATOM 650 C C . ILE A 1 84 ? 7.500 16.976 7.024 1.00 77.31 84 ILE A C 1
ATOM 652 O O . ILE A 1 84 ? 6.368 17.354 6.630 1.00 77.31 84 ILE A O 1
#

Mean predi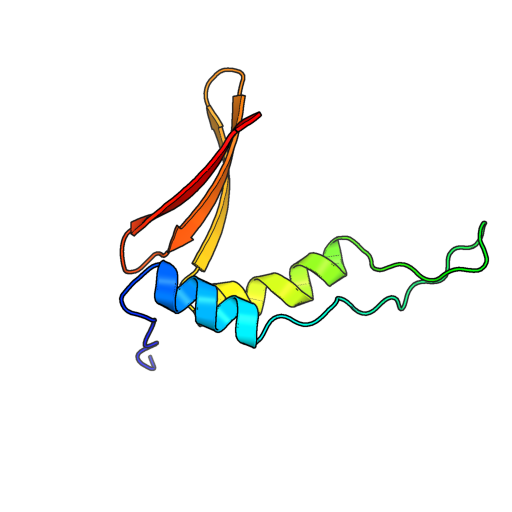cted aligned error: 4.9 Å

Secondary structure (DSSP, 8-state):
-------SSHHHHHHHHHHH--PPP--EEPSSSS-EE--HHHHHHHHHHHHHHTTEEEEEEEETTEEEEEEEETTT--EEEEE-

Sequence (84 aa):
MNEVKYPDTLELAMLAVQSELTNPIKDTDNPFFKSKYTTLPEIRNSVTPILAKHGLYVMQIINGSNLETAIIHAPSKDKVVSSI

Solvent-accessible surface area (backbone atoms only — not comparable to full-atom values): 5061 Å² total; per-residue (Å²): 132,82,87,83,78,53,51,79,42,53,68,56,22,51,52,53,38,60,74,67,61,69,85,74,69,55,79,43,78,44,96,89,45,105,49,60,40,60,54,72,68,56,49,47,64,65,46,51,60,48,33,50,66,37,38,30,48,81,48,76,47,76,58,89,94,30,50,36,41,30,45,36,22,68,82,63,66,45,67,53,76,48,75,95

Radius of gyration: 15.97 Å; Cα contacts (8 Å, |Δi|>4): 115; chains: 1; bounding box: 46×35×35 Å

InterPro domains:
  IPR007499 Essential recombination function protein [PF04404] (13-62)

Organism: NCBI:txid2576211

Nearest PDB structures (foldseek):
  6jcg-assembly1_A-2  TM=7.740E-01  e=1.970E+00  Human immunodeficiency virus 1
  6put-assembly1_A-2  TM=7.941E-01  e=1.970E+00  Saccharolobus solfataricus P2
  8ct5-assembly1_A-2  TM=7.774E-01  e=2.392E+00  Human immunodeficiency virus 1
  8tse-assembly1_A  TM=2.830E-01  e=2.490E-01  Ruminococcus flavefaciens 17
  4uoi-assembly4_B-3  TM=3.076E-01  e=6.565E-01  Hepatitis C virus (isolate H77)

Foldseek 3Di:
DDDQDADQDPVVLVVQLVVQQDDQDQPDQDPVDRDGHDDPVSVCVRRVVSQVSRQWDWDWDDDPPKIKIWIARNNNRDIDIDID

pLDDT: mean 91.71, std 8.48, range [45.25, 97.69]